Protein AF-A0A761KUY0-F1 (afdb_monomer_lite)

Organism: Salmonella enterica (NCBI:txid28901)

InterPro domains:
  IPR040629 Phage spike trimer [PF18715] (1-21)
  IPR044033 GpV-like, apex motif [PF18946] (24-41)

Radius of gyration: 14.1 Å; chains: 1; bounding box: 32×24×32 Å

pLDDT: mean 96.51, std 5.67, range [69.25, 98.75]

Sequence (42 aa):
VQKGGTMKGNIEHAGGSLSSNGKVLHTHKHPGDSGGQTGAPL

Structure (mmCIF, N/CA/C/O backbone):
data_AF-A0A761KUY0-F1
#
_entry.id   AF-A0A761KUY0-F1
#
loop_
_atom_site.group_PDB
_atom_site.id
_atom_site.type_symbol
_atom_site.label_atom_id
_atom_site.label_alt_id
_atom_site.label_comp_id
_atom_site.label_asym_id
_atom_site.label_entity_id
_atom_site.label_seq_id
_atom_site.pdbx_PDB_ins_code
_atom_site.Cartn_x
_atom_site.Cartn_y
_atom_site.Cartn_z
_atom_site.occupancy
_atom_site.B_iso_or_equiv
_atom_site.auth_seq_id
_atom_site.auth_comp_id
_atom_site.auth_asym_id
_atom_site.auth_atom_id
_atom_site.pdbx_PDB_model_num
ATOM 1 N N . VAL A 1 1 ? -15.523 12.700 13.406 1.00 69.25 1 VAL A N 1
ATOM 2 C CA . VAL A 1 1 ? -14.040 12.695 13.359 1.00 69.25 1 VAL A CA 1
ATOM 3 C C . VAL A 1 1 ? -13.563 11.284 13.073 1.00 69.25 1 VAL A C 1
ATOM 5 O O . VAL A 1 1 ? -14.114 10.363 13.660 1.00 69.25 1 VAL A O 1
ATOM 8 N N . GLN A 1 2 ? -12.590 11.097 12.183 1.00 76.38 2 GLN A N 1
ATOM 9 C CA . GLN A 1 2 ? -11.856 9.831 12.104 1.00 76.38 2 GLN A CA 1
ATOM 10 C C . GLN A 1 2 ? -10.674 9.936 13.068 1.00 76.38 2 GLN A C 1
ATOM 12 O O . GLN A 1 2 ? -9.953 10.932 13.045 1.00 76.38 2 GLN A O 1
ATOM 17 N N . LYS A 1 3 ? -10.520 8.961 13.962 1.00 87.25 3 LYS A N 1
ATOM 18 C CA . LYS A 1 3 ? -9.372 8.875 14.870 1.00 87.25 3 LYS A CA 1
ATOM 19 C C . LYS A 1 3 ? -8.500 7.707 14.426 1.00 87.25 3 LYS A C 1
ATOM 21 O O . LYS A 1 3 ? -9.028 6.668 14.043 1.00 87.25 3 LYS A O 1
ATOM 26 N N . GLY A 1 4 ? -7.184 7.898 14.467 1.00 94.25 4 GLY A N 1
ATOM 27 C CA . GLY A 1 4 ? -6.231 6.810 14.256 1.00 94.25 4 GLY A CA 1
ATOM 28 C C . GLY A 1 4 ? -6.269 5.781 15.392 1.00 94.25 4 GLY A C 1
ATOM 29 O O . GLY A 1 4 ? -6.963 5.964 16.393 1.00 94.25 4 GLY A O 1
ATOM 30 N N . GLY A 1 5 ? -5.492 4.711 15.243 1.00 95.81 5 GLY A N 1
ATOM 31 C CA . GLY A 1 5 ? -5.363 3.652 16.240 1.00 95.81 5 GLY A CA 1
ATOM 32 C C . GLY A 1 5 ? -4.245 2.670 15.894 1.00 95.81 5 GLY A C 1
ATOM 33 O O . GLY A 1 5 ? -3.589 2.805 14.862 1.00 95.81 5 GLY A O 1
ATOM 34 N N . THR A 1 6 ? -4.050 1.675 16.759 1.00 97.25 6 THR A N 1
ATOM 35 C CA . THR A 1 6 ? -3.041 0.619 16.594 1.00 97.25 6 THR A CA 1
ATOM 36 C C . THR A 1 6 ? -3.737 -0.727 16.431 1.00 97.25 6 THR A C 1
ATOM 38 O O . THR A 1 6 ? -4.637 -1.051 17.202 1.00 97.25 6 TH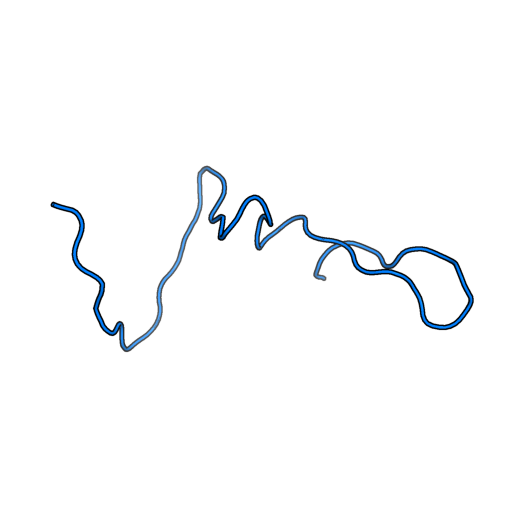R A O 1
ATOM 41 N N . MET A 1 7 ? -3.303 -1.522 15.454 1.00 96.50 7 MET A N 1
ATOM 42 C CA . MET A 1 7 ? -3.792 -2.885 15.217 1.00 96.50 7 MET A CA 1
ATOM 43 C C . MET A 1 7 ? -2.723 -3.905 15.631 1.00 96.50 7 MET A C 1
ATOM 45 O O . MET A 1 7 ? -1.529 -3.609 15.576 1.00 96.50 7 MET A O 1
ATOM 49 N N . LYS A 1 8 ? -3.144 -5.095 16.068 1.00 98.06 8 LYS A N 1
ATOM 50 C CA . LYS A 1 8 ? -2.267 -6.218 16.440 1.00 98.06 8 LYS A CA 1
ATOM 51 C C . LYS A 1 8 ? -2.875 -7.532 15.940 1.00 98.06 8 LYS A C 1
ATOM 53 O O . LYS A 1 8 ? -4.095 -7.634 15.862 1.00 98.06 8 LYS A O 1
ATOM 58 N N . GLY A 1 9 ? -2.027 -8.529 15.680 1.00 98.56 9 GLY A N 1
ATOM 59 C CA . GLY A 1 9 ? -2.433 -9.824 15.119 1.00 98.56 9 GLY A CA 1
ATOM 60 C C . GLY A 1 9 ? -2.512 -9.817 13.590 1.00 98.56 9 GLY A C 1
ATOM 61 O O . GLY A 1 9 ? -2.166 -8.823 12.950 1.00 98.56 9 GLY A O 1
ATOM 62 N N . ASN A 1 10 ? -2.952 -10.938 13.016 1.00 98.44 10 ASN A N 1
ATOM 63 C CA . ASN A 1 10 ? -3.164 -11.058 11.576 1.00 98.44 10 ASN A CA 1
ATOM 64 C C . ASN A 1 10 ? -4.385 -10.237 11.157 1.00 98.44 10 ASN A C 1
ATOM 66 O O . ASN A 1 10 ? -5.449 -10.361 11.761 1.00 98.44 10 ASN A O 1
ATOM 70 N N . ILE A 1 11 ? -4.225 -9.432 10.107 1.00 98.19 11 ILE A N 1
ATOM 71 C CA . ILE A 1 11 ? -5.313 -8.695 9.466 1.00 98.19 11 ILE A CA 1
ATOM 72 C C . ILE A 1 11 ? -5.371 -9.143 8.008 1.00 98.19 11 ILE A C 1
ATOM 74 O O . ILE A 1 11 ? -4.515 -8.784 7.200 1.00 98.19 11 ILE A O 1
ATOM 78 N N . GLU A 1 12 ? -6.377 -9.943 7.685 1.00 98.31 12 GLU A N 1
ATOM 79 C CA . GLU A 1 12 ? -6.622 -10.445 6.337 1.00 98.31 12 GLU A CA 1
ATOM 80 C C . GLU A 1 12 ? -7.596 -9.506 5.623 1.00 98.31 12 GLU A C 1
ATOM 82 O O . GLU A 1 12 ? -8.654 -9.164 6.150 1.00 98.31 12 GLU A O 1
ATOM 87 N N . HIS A 1 13 ? -7.236 -9.059 4.421 1.00 98.19 13 HIS A N 1
ATOM 88 C CA . HIS A 1 13 ? -8.069 -8.171 3.618 1.00 98.19 13 HIS A CA 1
ATOM 89 C C . HIS A 1 13 ? -8.234 -8.739 2.208 1.00 98.19 13 HIS A C 1
ATOM 91 O O . HIS A 1 13 ? -7.250 -8.964 1.505 1.00 98.19 13 HIS A O 1
ATOM 97 N N . ALA A 1 14 ? -9.483 -8.917 1.779 1.00 98.00 14 ALA A N 1
ATOM 98 C CA . ALA A 1 14 ? -9.856 -9.431 0.465 1.00 98.00 14 ALA A CA 1
ATOM 99 C C . ALA A 1 14 ? -11.134 -8.739 -0.044 1.00 98.00 14 ALA A C 1
ATOM 101 O O . ALA A 1 14 ? -11.808 -8.037 0.706 1.00 98.00 14 ALA A O 1
ATOM 102 N N . GLY A 1 15 ? -11.471 -8.932 -1.324 1.00 98.00 15 GLY A N 1
ATOM 103 C CA . GLY A 1 15 ? -12.699 -8.381 -1.917 1.00 98.00 15 GLY A CA 1
ATOM 104 C C . GLY A 1 15 ? -12.656 -6.878 -2.230 1.00 98.00 15 GLY A C 1
ATOM 105 O O . GLY A 1 15 ? -13.703 -6.259 -2.393 1.00 98.00 15 GLY A O 1
ATOM 106 N N . GLY A 1 16 ? -11.466 -6.277 -2.321 1.00 98.06 16 GLY A N 1
ATOM 107 C CA . GLY A 1 16 ? -11.293 -4.861 -2.647 1.00 98.06 16 GLY A CA 1
ATOM 108 C C . GLY A 1 16 ? -9.851 -4.380 -2.478 1.00 98.06 16 GLY A C 1
ATOM 109 O O . GLY A 1 16 ? -8.920 -5.181 -2.394 1.00 98.06 16 GLY A O 1
ATOM 110 N N . SER A 1 17 ? -9.668 -3.060 -2.371 1.00 98.56 17 SER A N 1
ATOM 111 C CA . SER A 1 17 ? -8.352 -2.423 -2.218 1.00 98.56 17 SER A CA 1
ATOM 112 C C . SER A 1 17 ? -8.127 -1.885 -0.809 1.00 98.56 17 SER A C 1
ATOM 114 O O . SER A 1 17 ? -8.809 -0.956 -0.384 1.00 98.56 17 SER A O 1
ATOM 116 N N . LEU A 1 18 ? -7.087 -2.381 -0.135 1.00 98.50 18 LEU A N 1
ATOM 117 C CA . LEU A 1 18 ? -6.510 -1.687 1.014 1.00 98.50 18 LEU A CA 1
ATOM 118 C C . LEU A 1 18 ? -5.561 -0.602 0.496 1.00 98.50 18 LEU A C 1
ATOM 120 O O . LEU A 1 18 ? -4.561 -0.914 -0.157 1.00 98.50 18 LEU A O 1
ATOM 124 N N . SER A 1 19 ? -5.884 0.665 0.758 1.00 98.31 19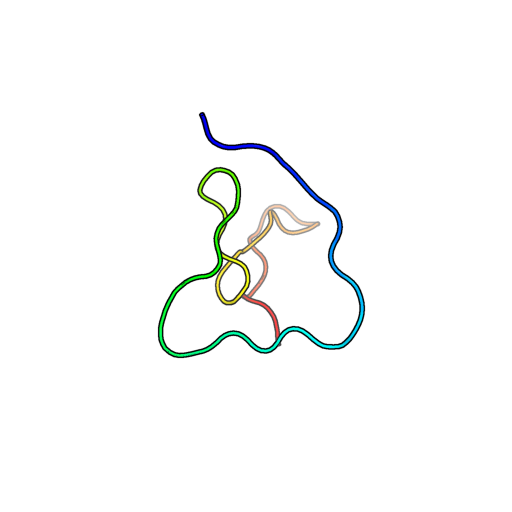 SER A N 1
ATOM 125 C CA . SER A 1 19 ? -5.106 1.805 0.267 1.00 98.31 19 SER A CA 1
ATOM 126 C C . SER A 1 19 ? -4.740 2.793 1.367 1.00 98.31 19 SER A C 1
ATOM 128 O O . SER A 1 19 ? -5.538 3.042 2.267 1.00 98.31 19 SER A O 1
ATOM 130 N N . SER A 1 20 ? -3.561 3.399 1.245 1.00 97.50 20 SER A N 1
ATOM 131 C CA . SER A 1 20 ? -3.112 4.511 2.084 1.00 97.50 20 SER A CA 1
ATOM 132 C C . SER A 1 20 ? -2.563 5.621 1.195 1.00 97.50 20 SER A C 1
ATOM 134 O O . SER A 1 20 ? -1.688 5.374 0.364 1.00 97.50 20 SER A O 1
ATOM 136 N N . ASN A 1 21 ? -3.110 6.837 1.308 1.00 97.19 21 ASN A N 1
ATOM 137 C CA . ASN A 1 21 ? -2.716 8.000 0.496 1.00 97.19 21 ASN A CA 1
ATOM 138 C C . ASN A 1 21 ? -2.653 7.697 -1.022 1.00 97.19 21 ASN A C 1
ATOM 140 O O . ASN A 1 21 ? -1.700 8.049 -1.730 1.00 97.19 21 ASN A O 1
ATOM 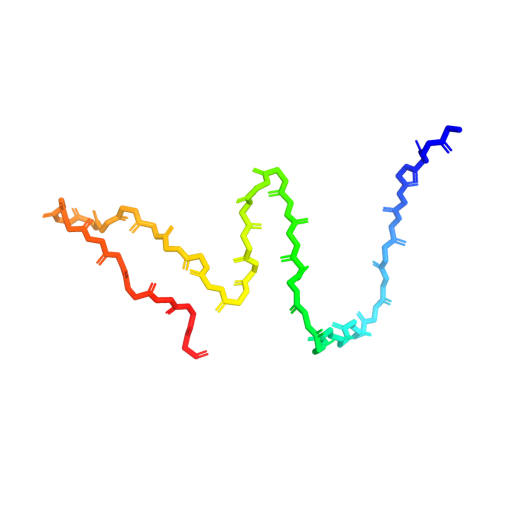144 N N . GLY A 1 22 ? -3.656 6.962 -1.514 1.00 97.88 22 GLY A N 1
ATOM 145 C CA . GLY A 1 22 ? -3.788 6.572 -2.920 1.00 97.88 22 GLY A CA 1
ATOM 146 C C . GLY A 1 22 ? -2.834 5.469 -3.394 1.00 97.88 22 GLY A C 1
ATOM 147 O O . GLY A 1 22 ? -2.756 5.225 -4.593 1.00 97.88 22 GLY A O 1
ATOM 148 N N . LYS A 1 23 ? -2.084 4.812 -2.499 1.00 98.44 23 LYS A N 1
ATOM 149 C CA . LYS A 1 23 ? -1.230 3.658 -2.826 1.00 98.44 23 LYS A CA 1
ATOM 150 C C . LYS A 1 23 ? -1.926 2.379 -2.379 1.00 98.44 23 LYS A C 1
ATOM 152 O O . LYS A 1 23 ? -2.303 2.269 -1.215 1.00 98.44 23 LYS A O 1
ATOM 157 N N . VAL A 1 24 ? -2.129 1.445 -3.304 1.00 98.75 24 VAL A N 1
ATOM 158 C CA . VAL A 1 24 ? -2.909 0.220 -3.077 1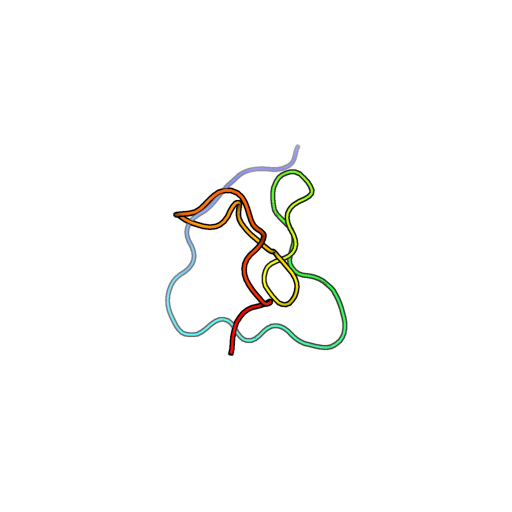.00 98.75 24 VAL A CA 1
ATOM 159 C C . VAL A 1 24 ? -1.977 -0.947 -2.769 1.00 98.75 24 VAL A C 1
ATOM 161 O O . VAL A 1 24 ? -1.117 -1.277 -3.579 1.00 98.75 24 VAL A O 1
ATOM 164 N N . LEU A 1 25 ? -2.167 -1.600 -1.620 1.00 98.44 25 LEU A N 1
ATOM 165 C CA . LEU A 1 25 ? -1.247 -2.617 -1.104 1.00 98.44 25 LEU A CA 1
ATOM 166 C C . LEU A 1 25 ? -0.975 -3.747 -2.109 1.00 98.44 25 LEU A C 1
ATOM 168 O O . LEU A 1 25 ? 0.175 -3.991 -2.440 1.00 98.44 25 LEU A O 1
ATOM 172 N N . HIS A 1 26 ? -2.007 -4.405 -2.633 1.00 98.50 26 HIS A N 1
ATOM 173 C CA . HIS A 1 26 ? -1.836 -5.582 -3.498 1.00 98.50 26 HIS A CA 1
ATOM 174 C C . HIS A 1 26 ? -1.451 -5.280 -4.963 1.00 98.50 26 HIS A C 1
ATOM 176 O O . HIS A 1 26 ? -1.238 -6.208 -5.733 1.00 98.50 26 HIS A O 1
ATOM 182 N N . THR A 1 27 ? -1.362 -4.008 -5.375 1.00 98.44 27 THR A N 1
ATOM 183 C CA . THR A 1 27 ? -1.082 -3.636 -6.782 1.00 98.44 27 THR A CA 1
ATOM 184 C C . THR A 1 27 ? -0.021 -2.551 -6.953 1.00 98.44 27 THR A C 1
ATOM 186 O O . THR A 1 27 ? 0.262 -2.144 -8.082 1.00 98.44 27 THR A O 1
ATOM 189 N N . HIS A 1 28 ? 0.566 -2.050 -5.863 1.00 98.56 28 HIS A N 1
ATOM 190 C CA . HIS A 1 28 ? 1.538 -0.966 -5.947 1.00 98.56 28 HIS A CA 1
ATOM 191 C C . HIS A 1 28 ? 2.808 -1.385 -6.700 1.00 98.56 28 HIS A C 1
ATOM 193 O O . HIS A 1 28 ? 3.233 -2.535 -6.665 1.00 98.56 28 HIS A O 1
ATOM 199 N N . LYS A 1 29 ? 3.425 -0.409 -7.365 1.00 98.69 29 LYS A N 1
ATOM 200 C CA . LYS A 1 29 ? 4.723 -0.531 -8.032 1.00 98.69 29 LYS A CA 1
ATOM 201 C C . LYS A 1 29 ? 5.649 0.558 -7.509 1.00 98.69 29 LYS A C 1
ATOM 203 O O . LYS A 1 29 ? 5.171 1.583 -7.018 1.00 98.69 29 LYS A O 1
ATOM 208 N N . HIS A 1 30 ? 6.946 0.365 -7.696 1.00 98.38 30 HIS A N 1
ATOM 209 C CA . HIS A 1 30 ? 7.980 1.352 -7.397 1.00 98.38 30 HIS A CA 1
ATOM 210 C C . HIS A 1 30 ? 8.800 1.671 -8.653 1.00 98.38 30 HIS A C 1
ATOM 212 O O . HIS A 1 30 ? 8.838 0.850 -9.577 1.00 98.38 30 HIS A O 1
ATOM 218 N N . PRO A 1 31 ? 9.473 2.832 -8.698 1.00 98.69 31 PRO A N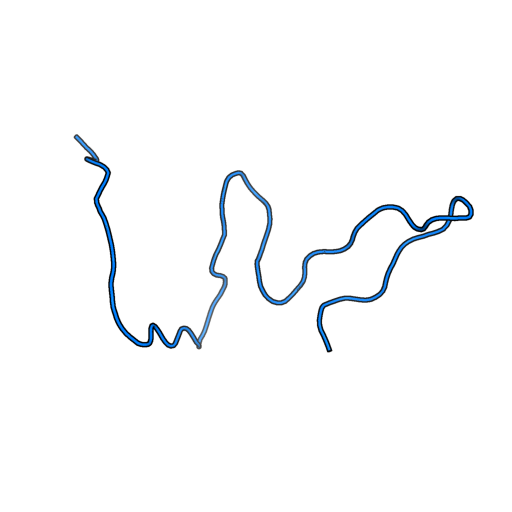 1
ATOM 219 C CA . PRO A 1 31 ? 10.612 3.025 -9.586 1.00 98.69 31 PRO A CA 1
ATOM 220 C C . PRO A 1 31 ? 11.640 1.912 -9.375 1.00 98.69 31 PRO A C 1
ATOM 222 O O . PRO A 1 31 ? 11.967 1.564 -8.241 1.00 98.69 31 PRO A O 1
ATOM 225 N N . GLY A 1 32 ? 12.111 1.331 -10.472 1.00 98.19 32 GLY A N 1
ATOM 226 C CA . GLY A 1 32 ? 13.181 0.341 -10.462 1.00 98.19 32 GLY A CA 1
ATOM 227 C C . GLY A 1 32 ? 14.541 0.994 -10.225 1.00 98.19 32 GLY A C 1
ATOM 228 O O . GLY A 1 32 ? 14.735 2.178 -10.501 1.00 98.19 32 GLY A O 1
ATOM 229 N N . ASP A 1 33 ? 15.501 0.197 -9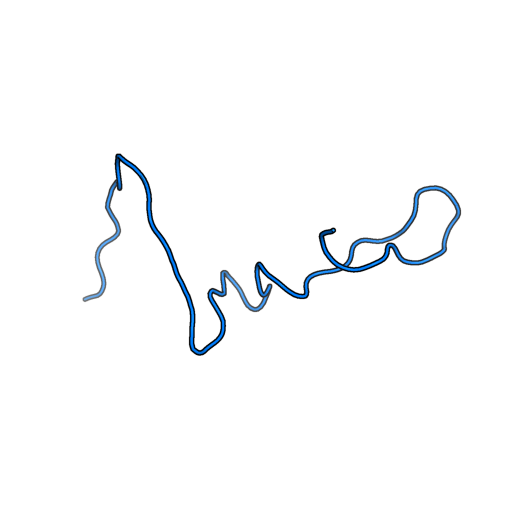.765 1.00 98.12 33 ASP A N 1
ATOM 230 C CA . ASP A 1 33 ? 16.876 0.636 -9.485 1.00 98.12 33 ASP A CA 1
ATOM 231 C C . ASP A 1 33 ? 17.637 1.150 -10.723 1.00 98.12 33 ASP A C 1
ATOM 233 O O . ASP A 1 33 ? 18.603 1.897 -10.597 1.00 98.12 33 ASP A O 1
ATOM 237 N N . SER A 1 34 ? 17.162 0.789 -11.915 1.00 98.06 34 SER A N 1
ATOM 238 C CA . SER A 1 34 ? 17.797 1.065 -13.205 1.00 98.06 34 SER A CA 1
ATOM 239 C C . SER A 1 34 ? 16.912 1.917 -14.127 1.00 98.06 34 SER A C 1
ATOM 241 O O . SER A 1 34 ? 16.988 1.813 -15.349 1.00 98.06 34 SER A O 1
ATOM 243 N N . GLY A 1 35 ? 16.017 2.730 -13.555 1.00 97.75 35 GLY A N 1
ATOM 244 C CA . GLY A 1 35 ? 15.142 3.647 -14.305 1.00 97.75 35 GLY A CA 1
ATOM 245 C C . GLY A 1 35 ? 13.881 3.010 -14.907 1.00 97.75 35 GLY A C 1
ATOM 246 O O . GLY A 1 35 ? 13.135 3.680 -15.617 1.00 97.75 35 GLY A O 1
ATOM 247 N N . GLY A 1 36 ? 13.633 1.727 -14.626 1.00 98.25 36 GLY A N 1
ATOM 248 C CA . GLY A 1 36 ? 12.399 1.023 -14.989 1.00 98.25 36 GLY A CA 1
ATOM 249 C C . GLY A 1 36 ? 11.298 1.139 -13.928 1.00 98.25 36 GLY A C 1
ATOM 250 O O . GLY A 1 36 ? 11.330 2.010 -13.064 1.00 98.25 36 GLY A O 1
ATOM 251 N N . GLN A 1 37 ? 10.339 0.213 -13.961 1.00 98.25 37 GLN A N 1
ATOM 252 C CA . GLN A 1 37 ? 9.326 0.024 -12.915 1.00 98.25 37 GLN A CA 1
ATOM 253 C C . GLN A 1 37 ? 9.383 -1.413 -12.400 1.00 98.25 37 GLN A C 1
ATOM 255 O O . GLN A 1 37 ? 9.603 -2.340 -13.180 1.00 98.25 37 GLN A O 1
ATOM 260 N N . THR A 1 38 ? 9.133 -1.612 -11.108 1.00 98.50 38 THR A N 1
ATOM 261 C CA . THR A 1 38 ? 8.976 -2.957 -10.545 1.00 98.50 38 THR A CA 1
ATOM 262 C C . THR A 1 38 ? 7.696 -3.631 -11.051 1.00 98.50 38 THR A C 1
ATOM 264 O O . THR A 1 38 ? 6.763 -2.984 -11.548 1.00 98.50 38 THR A O 1
ATOM 267 N N . GLY A 1 39 ? 7.609 -4.946 -10.842 1.00 98.50 39 GLY A N 1
ATOM 268 C CA . GLY A 1 39 ? 6.321 -5.636 -10.780 1.00 98.50 39 GLY A CA 1
ATOM 269 C C . GLY A 1 39 ? 5.479 -5.189 -9.575 1.00 98.50 39 GLY A C 1
ATOM 270 O O . GLY A 1 39 ? 5.925 -4.388 -8.747 1.00 98.50 39 GLY A O 1
ATOM 271 N N . ALA A 1 40 ? 4.254 -5.712 -9.497 1.00 98.50 40 ALA A N 1
ATOM 272 C CA . ALA A 1 40 ? 3.459 -5.685 -8.268 1.00 98.50 40 ALA A CA 1
ATOM 273 C C . ALA A 1 40 ? 4.044 -6.688 -7.242 1.00 98.50 40 ALA A C 1
ATOM 275 O O . ALA A 1 40 ? 4.928 -7.465 -7.618 1.00 98.50 40 ALA A O 1
ATOM 276 N N . PRO A 1 41 ? 3.593 -6.688 -5.971 1.00 98.31 41 PRO A N 1
ATOM 277 C CA . PRO A 1 41 ? 3.974 -7.725 -5.008 1.00 98.31 41 PRO A CA 1
ATOM 278 C C . PRO A 1 41 ? 3.763 -9.145 -5.562 1.00 98.31 41 PRO A C 1
ATOM 280 O O . PRO A 1 41 ? 2.816 -9.361 -6.321 1.00 98.31 41 PRO A O 1
ATOM 283 N N . LEU A 1 42 ? 4.665 -10.066 -5.199 1.00 95.50 42 LEU A N 1
ATOM 284 C CA . LEU A 1 42 ? 4.636 -11.480 -5.602 1.00 95.50 42 LEU A CA 1
ATOM 285 C C . LEU A 1 42 ? 3.512 -12.261 -4.914 1.00 95.50 42 LEU A C 1
ATOM 287 O O . LEU A 1 42 ? 3.257 -11.982 -3.719 1.00 95.50 42 LEU A O 1
#

Secondary structure (DSSP, 8-state):
--------S-----SS--EETTEETTT---B-TTSSB-----

Foldseek 3Di:
DDDDDDDDDDDDDDDDFDDDPRATQQAHWDQDPVRHIDGGDD